Protein AF-A0A949ARJ7-F1 (afdb_monomer_lite)

Structure (mmCIF, N/CA/C/O backbone):
data_AF-A0A949ARJ7-F1
#
_entry.id   AF-A0A949ARJ7-F1
#
loop_
_atom_site.group_PDB
_atom_site.id
_atom_site.type_symbol
_atom_site.label_atom_id
_atom_site.label_alt_id
_atom_site.label_comp_id
_atom_site.label_asym_id
_atom_site.label_entity_id
_atom_site.label_seq_id
_atom_site.pdbx_PDB_ins_code
_atom_site.Cartn_x
_atom_site.Cartn_y
_atom_site.Cartn_z
_atom_site.occupancy
_atom_site.B_iso_or_equiv
_atom_site.auth_seq_id
_atom_site.auth_comp_id
_atom_site.auth_asym_id
_atom_site.auth_atom_id
_atom_site.pdbx_PDB_model_num
ATOM 1 N N . LYS A 1 1 ? -19.964 9.670 12.120 1.00 51.41 1 LYS A N 1
ATOM 2 C CA . LYS A 1 1 ? -20.142 9.290 13.544 1.00 51.41 1 LYS A CA 1
ATOM 3 C C . LYS A 1 1 ? -21.566 8.819 13.857 1.00 51.41 1 LYS A C 1
ATOM 5 O O . LYS A 1 1 ? -21.703 8.075 14.814 1.00 51.41 1 LYS A O 1
ATOM 10 N N . ASP A 1 2 ? -22.565 9.132 13.021 1.00 65.50 2 ASP A N 1
ATOM 11 C CA . ASP A 1 2 ? -23.967 8.715 13.236 1.00 65.50 2 ASP A CA 1
ATOM 12 C C . ASP A 1 2 ? -24.346 7.357 12.618 1.00 65.50 2 ASP A C 1
ATOM 14 O O . ASP A 1 2 ? -25.448 6.856 12.821 1.00 65.50 2 ASP A O 1
ATOM 18 N N . HIS A 1 3 ? -23.405 6.711 11.925 1.00 69.62 3 HIS A N 1
ATOM 19 C CA . HIS A 1 3 ? -23.539 5.340 11.440 1.00 69.62 3 HIS A CA 1
ATOM 20 C C . HIS A 1 3 ? -22.351 4.512 11.939 1.00 69.62 3 HIS A C 1
ATOM 22 O O . HIS A 1 3 ? -21.206 4.968 11.862 1.00 69.62 3 HIS A O 1
ATOM 28 N N . LYS A 1 4 ? -22.625 3.312 12.469 1.00 80.19 4 LYS A N 1
ATOM 29 C CA . LYS A 1 4 ? -21.607 2.310 12.823 1.00 80.19 4 LYS A CA 1
ATOM 30 C C . LYS A 1 4 ? -21.071 1.685 11.533 1.00 80.19 4 LYS A C 1
ATOM 32 O O . LYS A 1 4 ? -21.561 0.648 11.105 1.00 80.19 4 LYS A O 1
ATOM 37 N N . ILE A 1 5 ? -20.149 2.382 10.882 1.00 89.00 5 ILE A N 1
ATOM 38 C CA . ILE A 1 5 ? -19.478 1.924 9.666 1.00 89.00 5 ILE A CA 1
ATOM 39 C C . ILE A 1 5 ? -18.004 1.756 10.005 1.00 89.00 5 ILE A C 1
ATOM 41 O O . ILE A 1 5 ? -17.370 2.712 10.463 1.00 89.00 5 ILE A O 1
ATOM 45 N N . ASP A 1 6 ? -17.475 0.561 9.766 1.00 90.50 6 ASP A N 1
ATOM 46 C CA . ASP A 1 6 ? -16.048 0.300 9.883 1.00 90.50 6 ASP A CA 1
ATOM 47 C C . ASP A 1 6 ? -15.303 0.994 8.742 1.00 90.50 6 ASP A C 1
ATOM 49 O O . ASP A 1 6 ? -15.622 0.833 7.562 1.00 90.50 6 ASP A O 1
ATOM 53 N N . LEU A 1 7 ? -14.314 1.808 9.105 1.00 93.62 7 LEU A N 1
ATOM 54 C CA . LEU A 1 7 ? -13.438 2.487 8.161 1.00 93.62 7 LEU A CA 1
ATOM 55 C C . LEU A 1 7 ? -12.108 1.740 8.100 1.00 93.62 7 LEU A C 1
ATOM 57 O O . LEU A 1 7 ? -11.473 1.520 9.127 1.00 93.62 7 LEU A O 1
ATOM 61 N N . ILE A 1 8 ? -11.670 1.416 6.888 1.00 96.94 8 ILE A N 1
ATOM 62 C CA . ILE A 1 8 ? -10.327 0.917 6.591 1.00 96.94 8 ILE A CA 1
ATOM 63 C C . ILE A 1 8 ? -9.719 1.870 5.568 1.00 96.94 8 ILE A C 1
ATOM 65 O O . ILE A 1 8 ? -10.385 2.256 4.606 1.00 96.94 8 ILE A O 1
ATOM 69 N N . VAL A 1 9 ? -8.463 2.258 5.767 1.00 97.62 9 VAL A N 1
ATOM 70 C CA . VAL A 1 9 ? -7.768 3.187 4.872 1.00 97.62 9 VAL A CA 1
ATOM 71 C C . VAL A 1 9 ? -6.684 2.453 4.099 1.00 97.62 9 VAL A C 1
ATOM 73 O O . VAL A 1 9 ? -5.856 1.756 4.676 1.00 97.62 9 VAL A O 1
ATOM 76 N N . ILE A 1 10 ? -6.659 2.647 2.785 1.00 98.38 10 ILE A N 1
ATOM 77 C CA . ILE A 1 10 ? -5.593 2.161 1.909 1.00 98.38 10 ILE A CA 1
ATOM 78 C C . ILE A 1 10 ? -4.776 3.378 1.505 1.00 98.38 10 ILE A C 1
ATOM 80 O O . ILE A 1 10 ? -5.311 4.307 0.899 1.00 98.38 10 ILE A O 1
ATOM 84 N N . VAL A 1 11 ? -3.493 3.392 1.851 1.00 97.75 11 VAL A N 1
ATOM 85 C CA . VAL A 1 11 ? -2.598 4.496 1.504 1.00 97.75 11 VAL A CA 1
ATOM 86 C C . VAL A 1 11 ? -1.642 4.011 0.426 1.00 97.75 11 VAL A C 1
ATOM 88 O O . VAL A 1 11 ? -0.850 3.093 0.644 1.00 97.75 11 VAL A O 1
ATOM 91 N 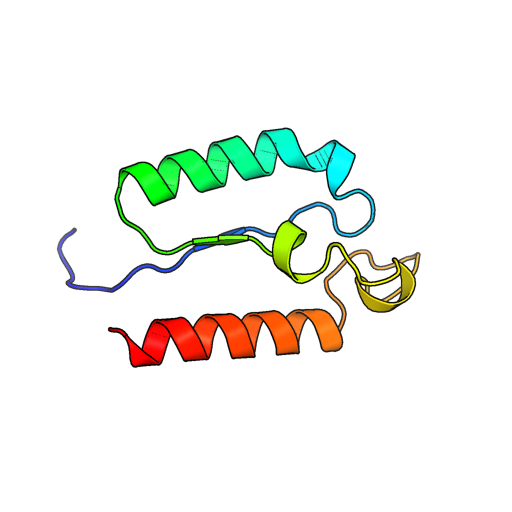N . VAL A 1 12 ? -1.746 4.619 -0.755 1.00 97.88 12 VAL A N 1
ATOM 92 C CA . VAL A 1 12 ? -0.948 4.259 -1.929 1.00 97.88 12 VAL A CA 1
ATOM 93 C C . VAL A 1 12 ? 0.164 5.300 -2.113 1.00 97.88 12 VAL A C 1
ATOM 95 O O . VAL A 1 12 ? -0.158 6.474 -2.306 1.00 97.88 12 VAL A O 1
ATOM 98 N N . PRO A 1 13 ? 1.455 4.918 -2.035 1.00 97.50 13 PRO A N 1
ATOM 99 C CA . PRO A 1 13 ? 2.565 5.813 -2.356 1.00 97.50 13 PRO A CA 1
ATOM 100 C C . PRO A 1 13 ? 2.640 6.093 -3.853 1.00 97.50 13 PRO A C 1
ATOM 102 O O . PRO A 1 13 ? 1.944 5.483 -4.667 1.00 97.50 13 PRO A O 1
ATOM 105 N N . PHE A 1 14 ? 3.588 6.940 -4.238 1.00 97.00 14 PHE A N 1
ATOM 106 C CA . PHE A 1 14 ? 4.071 6.927 -5.610 1.00 97.00 14 PHE A CA 1
ATOM 107 C C . PHE A 1 14 ? 4.779 5.593 -5.863 1.00 97.00 14 PHE A C 1
ATOM 109 O O . PHE A 1 14 ? 5.860 5.330 -5.348 1.00 97.00 14 PHE A O 1
ATOM 116 N N . LEU A 1 15 ? 4.151 4.707 -6.636 1.00 97.12 15 LEU A N 1
ATOM 117 C CA . LEU A 1 15 ? 4.659 3.349 -6.871 1.00 97.12 15 LEU A CA 1
ATOM 118 C C . LEU A 1 15 ? 5.948 3.326 -7.708 1.00 97.12 15 LEU A C 1
ATOM 120 O O . LEU A 1 15 ? 6.706 2.352 -7.654 1.00 97.12 15 LEU A O 1
ATOM 124 N N . ASN A 1 16 ? 6.203 4.408 -8.446 1.00 95.75 16 ASN A N 1
ATOM 125 C CA . ASN A 1 16 ? 7.455 4.675 -9.144 1.00 95.75 16 ASN A CA 1
ATOM 126 C C . ASN A 1 16 ? 8.553 5.273 -8.249 1.00 95.75 16 ASN A C 1
ATOM 128 O O . ASN A 1 16 ? 9.718 5.180 -8.621 1.00 95.75 16 ASN A O 1
ATOM 132 N N . ASP A 1 17 ? 8.205 5.821 -7.081 1.00 95.88 17 ASP A N 1
ATOM 133 C CA . ASP A 1 17 ? 9.147 6.381 -6.107 1.00 95.88 17 ASP A CA 1
ATOM 134 C C . ASP A 1 17 ? 8.605 6.267 -4.666 1.00 95.88 17 ASP A C 1
ATOM 136 O O .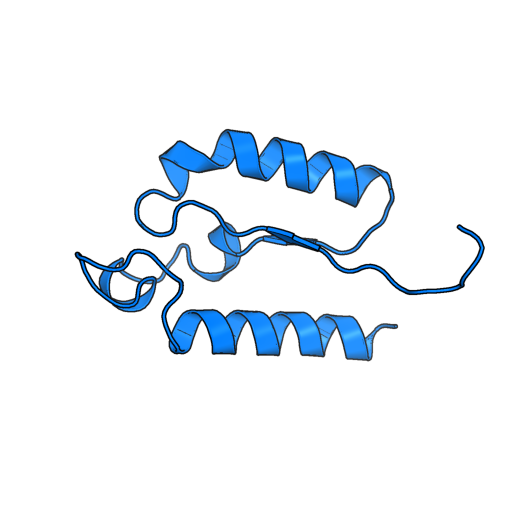 ASP A 1 17 ? 8.087 7.216 -4.060 1.00 95.88 17 ASP A O 1
ATOM 140 N N . ILE A 1 18 ? 8.687 5.049 -4.121 1.00 96.56 18 ILE A N 1
ATOM 141 C CA . ILE A 1 18 ? 8.174 4.739 -2.779 1.00 96.56 18 ILE A CA 1
ATOM 142 C C . ILE A 1 18 ? 8.937 5.544 -1.723 1.00 96.56 18 ILE A C 1
ATOM 144 O O . ILE A 1 18 ? 8.317 6.155 -0.856 1.00 96.56 18 ILE A O 1
ATOM 148 N N . GLU A 1 19 ? 10.267 5.602 -1.824 1.00 96.25 19 GLU A N 1
ATOM 149 C CA . GLU A 1 19 ? 11.106 6.321 -0.861 1.00 96.25 19 GLU A CA 1
ATOM 150 C C . GLU A 1 19 ? 10.851 7.830 -0.904 1.00 96.25 19 GLU A C 1
ATOM 152 O O . GLU A 1 19 ? 10.664 8.451 0.145 1.00 96.25 19 GLU A O 1
ATOM 157 N N . GLY A 1 20 ? 10.747 8.422 -2.099 1.00 97.06 20 GLY A N 1
ATOM 158 C CA . GLY A 1 20 ? 10.464 9.850 -2.249 1.00 97.06 20 GLY A CA 1
ATOM 159 C C . GLY A 1 20 ? 9.093 10.262 -1.710 1.00 97.06 20 GLY A C 1
ATOM 160 O O . GLY A 1 20 ? 8.925 11.385 -1.229 1.00 97.06 20 GLY A O 1
ATOM 161 N N . SER A 1 21 ? 8.116 9.349 -1.709 1.00 96.69 21 SER A N 1
ATOM 162 C CA . SER A 1 21 ? 6.784 9.597 -1.141 1.00 96.69 21 SER A CA 1
ATOM 163 C C . SER A 1 21 ? 6.621 9.147 0.320 1.00 96.69 21 SER A C 1
ATOM 165 O O . SER A 1 21 ? 5.652 9.550 0.971 1.00 96.69 21 SER A O 1
ATOM 167 N N . LYS A 1 22 ? 7.584 8.406 0.889 1.00 96.81 22 LYS A N 1
ATOM 168 C CA . LYS A 1 22 ? 7.485 7.753 2.208 1.00 96.81 22 LYS A CA 1
ATOM 169 C C . LYS A 1 22 ? 7.074 8.694 3.340 1.00 96.81 22 LYS A C 1
ATOM 171 O O . LYS A 1 22 ? 6.188 8.366 4.124 1.00 96.81 22 LYS A O 1
ATOM 176 N N . LYS A 1 23 ? 7.667 9.890 3.414 1.00 97.62 23 LYS A N 1
ATOM 177 C CA . LYS A 1 23 ? 7.366 10.866 4.479 1.00 97.62 23 LYS A CA 1
ATOM 178 C C . LYS A 1 23 ? 5.885 11.256 4.506 1.00 97.62 23 LYS A C 1
ATOM 180 O O . LYS A 1 23 ? 5.312 11.419 5.579 1.00 97.62 23 LYS A O 1
ATOM 185 N N . TYR A 1 24 ? 5.267 11.417 3.338 1.00 96.62 24 TYR A N 1
ATOM 186 C CA . TYR A 1 24 ? 3.854 11.781 3.239 1.00 96.62 24 TYR A CA 1
ATOM 187 C C . TYR A 1 24 ? 2.956 10.612 3.650 1.00 96.62 24 TYR A C 1
ATOM 189 O O . TYR A 1 24 ? 1.984 10.808 4.380 1.00 96.62 24 TYR A O 1
ATOM 197 N N . ILE A 1 25 ? 3.331 9.394 3.252 1.00 97.56 25 ILE A N 1
ATOM 198 C CA . ILE A 1 25 ? 2.641 8.160 3.640 1.00 97.56 25 ILE A CA 1
ATOM 199 C C . ILE A 1 25 ? 2.694 7.957 5.148 1.00 97.56 25 ILE A C 1
ATOM 201 O O . ILE A 1 25 ? 1.659 7.700 5.756 1.00 97.56 25 ILE A O 1
ATOM 205 N N . ASP A 1 26 ? 3.856 8.155 5.770 1.00 97.38 26 ASP A N 1
ATOM 206 C CA . ASP A 1 26 ? 4.011 8.020 7.217 1.00 97.38 26 ASP A CA 1
ATOM 207 C C . ASP A 1 26 ? 3.126 9.015 7.986 1.00 97.38 26 ASP A C 1
ATOM 209 O O . ASP A 1 26 ? 2.535 8.632 8.995 1.00 97.38 26 ASP A O 1
ATOM 213 N N . ILE A 1 27 ? 2.964 10.257 7.507 1.00 98.00 27 ILE A N 1
ATOM 214 C CA . ILE A 1 27 ? 2.061 11.248 8.125 1.00 98.00 27 ILE A CA 1
ATOM 215 C C . ILE A 1 27 ? 0.604 10.768 8.067 1.00 98.00 27 ILE A C 1
ATOM 217 O O . ILE A 1 27 ? -0.085 10.760 9.090 1.00 98.00 27 ILE A O 1
ATOM 221 N N . VAL A 1 28 ? 0.138 10.338 6.890 1.00 97.31 28 VAL A N 1
ATOM 222 C CA . VAL A 1 28 ? -1.241 9.857 6.693 1.00 97.31 28 VAL A CA 1
ATOM 223 C C . VAL A 1 28 ? -1.494 8.590 7.513 1.00 97.31 28 VAL A C 1
ATOM 225 O O . VAL A 1 28 ? -2.489 8.505 8.235 1.00 97.31 28 VAL A O 1
ATOM 228 N N . LYS A 1 29 ? -0.567 7.628 7.464 1.00 97.38 29 LYS A N 1
ATOM 229 C CA . LYS A 1 29 ? -0.626 6.384 8.235 1.00 97.38 29 LYS A CA 1
ATOM 230 C C . LYS A 1 29 ? -0.694 6.666 9.734 1.00 97.38 29 LYS A C 1
ATOM 232 O O . LYS A 1 29 ? -1.582 6.144 10.405 1.00 97.38 29 LYS A O 1
ATOM 237 N N . SER A 1 30 ? 0.184 7.533 10.241 1.00 97.50 30 SER A N 1
ATOM 238 C CA . SER A 1 30 ? 0.233 7.885 11.666 1.00 97.50 30 SER A CA 1
ATOM 239 C C . SER A 1 30 ? -1.072 8.523 12.141 1.00 97.50 30 SER A C 1
ATOM 241 O O . SER A 1 30 ? -1.550 8.203 13.228 1.00 97.50 30 SER A O 1
ATOM 243 N N . TYR A 1 31 ? -1.684 9.383 11.319 1.00 98.06 31 TYR A N 1
ATOM 244 C CA . TYR A 1 31 ? -2.964 10.011 11.644 1.00 98.06 31 TYR A CA 1
ATOM 245 C C . TYR A 1 31 ? -4.075 8.973 11.849 1.00 98.06 31 TYR A C 1
ATOM 247 O O . TYR A 1 31 ? -4.742 8.981 12.881 1.00 98.06 31 TYR A O 1
ATOM 255 N N . PHE A 1 32 ? -4.267 8.047 10.907 1.00 97.69 32 PHE A N 1
ATOM 256 C CA . PHE A 1 32 ? -5.335 7.047 11.018 1.00 97.69 32 PHE A CA 1
ATOM 257 C C . PHE A 1 32 ? -5.051 5.998 12.101 1.00 97.69 32 PHE A C 1
ATOM 259 O O . PHE A 1 32 ? -5.957 5.632 12.854 1.00 97.69 32 PHE A O 1
ATOM 266 N N . GLN A 1 33 ? -3.790 5.590 12.262 1.00 95.81 33 GLN A N 1
ATOM 267 C CA . GLN A 1 33 ? -3.380 4.686 13.338 1.00 95.81 33 GLN A CA 1
ATOM 268 C C . GLN A 1 33 ? -3.611 5.288 14.731 1.00 95.81 33 GLN A C 1
ATOM 270 O O . GLN A 1 33 ? -4.044 4.568 15.630 1.00 95.81 33 GLN A O 1
ATOM 275 N N . PHE A 1 34 ? -3.407 6.599 14.914 1.00 97.31 34 PHE A N 1
ATOM 276 C CA . PHE A 1 34 ? -3.731 7.293 16.168 1.00 97.31 34 PHE A CA 1
ATOM 277 C C . PHE A 1 34 ? -5.211 7.128 16.555 1.00 97.31 34 PHE A C 1
ATOM 279 O O . PHE A 1 34 ? -5.531 6.912 17.724 1.00 97.31 34 PHE A O 1
ATOM 286 N N . TYR A 1 35 ? -6.115 7.140 15.572 1.00 95.94 35 TYR A N 1
ATOM 287 C CA . TYR A 1 35 ? -7.547 6.894 15.772 1.00 95.94 35 TYR A CA 1
ATOM 288 C C . TYR A 1 35 ? -7.934 5.409 15.778 1.00 95.94 35 TYR A C 1
ATOM 290 O O . TYR A 1 35 ? -9.124 5.097 15.786 1.00 95.94 35 TYR A O 1
ATOM 298 N N . LYS A 1 36 ? -6.955 4.494 15.803 1.00 94.75 36 LYS A N 1
ATOM 299 C CA . LYS A 1 36 ? -7.154 3.035 15.757 1.00 94.75 36 LYS A CA 1
ATOM 300 C C . LYS A 1 36 ? -7.910 2.561 14.509 1.00 94.75 36 LYS A C 1
ATOM 302 O O . LYS A 1 36 ? -8.564 1.524 14.540 1.00 94.75 36 LYS A O 1
ATOM 307 N N . ILE A 1 37 ? -7.814 3.315 13.417 1.00 95.38 37 ILE A N 1
ATOM 308 C CA . ILE A 1 37 ? -8.357 2.928 12.116 1.00 95.38 37 ILE A CA 1
ATOM 309 C C . ILE A 1 37 ? -7.326 2.019 11.429 1.00 95.38 37 ILE A C 1
ATOM 311 O O . ILE A 1 37 ? -6.160 2.415 11.334 1.00 95.38 37 ILE A O 1
ATOM 315 N N . PRO A 1 38 ? -7.704 0.813 10.960 1.00 96.19 38 PRO A N 1
ATOM 316 C CA . PRO A 1 38 ? -6.809 -0.050 10.197 1.00 96.19 38 PRO A CA 1
ATOM 317 C C . PRO A 1 38 ? -6.297 0.642 8.929 1.00 96.19 38 PRO A C 1
ATOM 319 O O . PRO A 1 38 ? -7.068 1.253 8.185 1.00 96.19 38 PRO A O 1
ATOM 322 N N . VAL A 1 39 ? -4.991 0.520 8.676 1.00 97.56 39 VAL A N 1
ATOM 323 C CA . VAL A 1 39 ? -4.329 1.103 7.503 1.00 97.56 39 VAL A CA 1
ATOM 324 C C . VAL A 1 39 ? -3.566 0.026 6.741 1.00 97.56 39 VAL A C 1
ATOM 326 O O . VAL A 1 39 ? -2.713 -0.647 7.317 1.00 97.56 39 VAL A O 1
ATOM 329 N N . VAL A 1 40 ? -3.830 -0.087 5.439 1.00 98.12 40 VAL A N 1
ATOM 330 C CA . VAL A 1 40 ? -3.003 -0.843 4.491 1.00 98.12 40 VAL A CA 1
ATOM 331 C C . VAL A 1 40 ? -1.991 0.118 3.870 1.00 98.12 40 VAL A C 1
ATOM 333 O O . VAL A 1 40 ? -2.356 0.994 3.085 1.00 98.12 40 VAL A O 1
ATOM 336 N N . ASP A 1 41 ? -0.721 -0.039 4.238 1.00 97.88 41 ASP A N 1
ATOM 3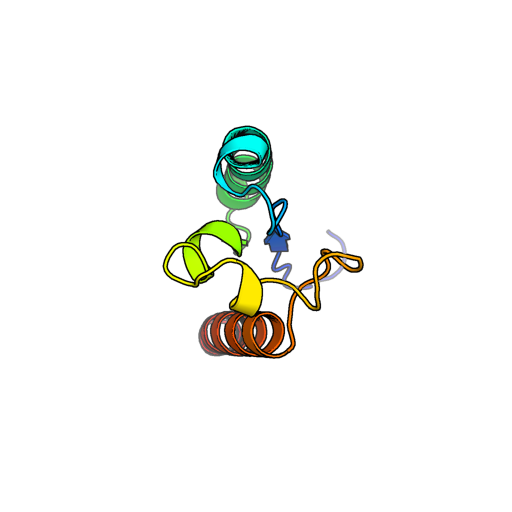37 C CA . ASP A 1 41 ? 0.405 0.682 3.638 1.00 97.88 41 ASP A CA 1
ATOM 338 C C . ASP A 1 41 ? 0.879 -0.078 2.393 1.00 97.88 41 ASP A C 1
ATOM 340 O O . ASP A 1 41 ? 1.565 -1.100 2.486 1.00 97.88 41 ASP A O 1
ATOM 344 N N . VAL A 1 42 ? 0.475 0.393 1.210 1.00 98.38 42 VAL A N 1
ATOM 345 C CA . VAL A 1 42 ? 0.794 -0.298 -0.048 1.00 98.38 42 VAL A CA 1
ATOM 346 C C . VAL A 1 42 ? 2.289 -0.225 -0.360 1.00 98.38 42 VAL A C 1
ATOM 348 O O . VAL A 1 42 ? 2.804 -1.117 -1.027 1.00 98.38 42 VAL A O 1
ATOM 351 N N . GLY A 1 43 ? 3.010 0.782 0.146 1.00 97.56 43 GLY A N 1
ATOM 352 C CA . GLY A 1 43 ? 4.457 0.888 -0.043 1.00 97.56 43 GLY A CA 1
ATOM 353 C C . GLY A 1 43 ? 5.205 -0.268 0.601 1.00 97.56 43 GLY A C 1
ATOM 354 O O . GLY A 1 43 ? 6.007 -0.923 -0.061 1.00 97.56 43 GLY A O 1
ATOM 355 N N . GLU A 1 44 ? 4.868 -0.580 1.852 1.00 97.38 44 GLU A N 1
ATOM 356 C CA . GLU A 1 44 ? 5.429 -1.735 2.561 1.00 97.38 44 GLU A CA 1
ATOM 357 C C . GLU A 1 44 ? 5.054 -3.065 1.900 1.00 97.38 44 GLU A C 1
ATOM 359 O O . GLU A 1 44 ? 5.883 -3.970 1.828 1.00 97.38 44 GLU A O 1
ATOM 364 N N . LEU A 1 45 ? 3.830 -3.171 1.374 1.00 97.50 45 LEU A N 1
ATOM 365 C CA . LEU A 1 45 ? 3.325 -4.370 0.702 1.00 97.50 45 LEU A CA 1
ATOM 366 C C . LEU A 1 45 ? 4.121 -4.714 -0.568 1.00 97.50 45 LEU A C 1
ATOM 368 O O . LEU A 1 45 ? 4.290 -5.888 -0.889 1.00 97.50 45 LEU A O 1
ATOM 372 N N . VAL A 1 46 ? 4.601 -3.702 -1.300 1.00 97.75 46 VAL A N 1
ATOM 373 C CA . VAL A 1 46 ? 5.232 -3.880 -2.620 1.00 97.75 46 VAL A CA 1
ATOM 374 C C . VAL A 1 46 ? 6.722 -3.535 -2.658 1.00 97.75 46 VAL A C 1
ATOM 376 O O . VAL A 1 46 ? 7.314 -3.554 -3.743 1.00 97.75 46 VAL A O 1
ATOM 379 N N . LYS A 1 47 ? 7.348 -3.215 -1.518 1.00 95.06 47 LYS A N 1
ATOM 380 C CA . LYS A 1 47 ? 8.746 -2.744 -1.456 1.00 95.06 47 LYS A CA 1
ATOM 381 C C . LYS A 1 47 ? 9.742 -3.690 -2.131 1.00 95.06 47 LYS A C 1
ATOM 383 O O . LYS A 1 47 ? 10.644 -3.229 -2.828 1.00 95.06 47 LYS A O 1
ATOM 388 N N . ASP A 1 48 ? 9.502 -4.995 -2.034 1.00 96.00 48 ASP A N 1
ATOM 389 C CA . ASP A 1 48 ? 10.366 -6.031 -2.609 1.00 96.00 48 ASP A CA 1
ATOM 390 C C . ASP A 1 48 ? 10.039 -6.350 -4.082 1.00 96.00 48 ASP A C 1
ATOM 392 O O . ASP A 1 48 ? 10.760 -7.098 -4.745 1.00 96.00 48 ASP A O 1
ATOM 396 N N . LEU A 1 49 ? 8.963 -5.781 -4.642 1.00 97.56 49 LEU A N 1
ATOM 397 C CA . LEU A 1 49 ? 8.650 -5.939 -6.061 1.00 97.56 49 LEU A CA 1
ATOM 398 C C . LEU A 1 49 ? 9.544 -5.034 -6.915 1.00 97.56 49 LEU A C 1
ATOM 400 O O . LEU A 1 49 ? 9.742 -3.876 -6.563 1.00 97.56 49 LEU A O 1
ATOM 404 N N . PRO A 1 50 ? 10.012 -5.478 -8.093 1.00 97.19 50 PRO A N 1
ATOM 405 C CA . PRO A 1 50 ? 10.613 -4.572 -9.066 1.00 97.19 50 PRO A CA 1
ATOM 406 C C . PRO A 1 50 ? 9.563 -3.598 -9.623 1.00 97.19 50 PRO A C 1
ATOM 408 O O . PRO A 1 50 ? 8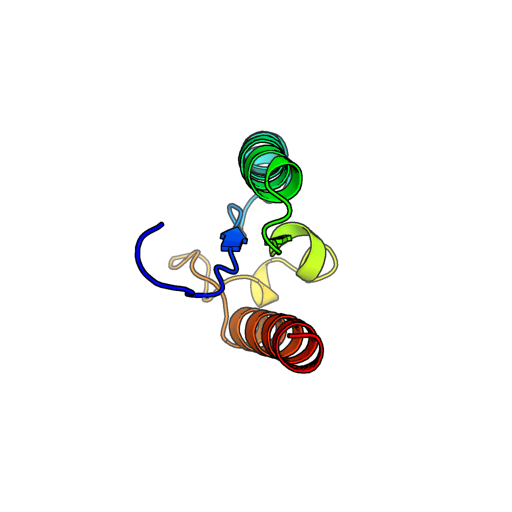.397 -3.968 -9.772 1.00 97.19 50 PRO A O 1
ATOM 411 N N . LEU A 1 51 ? 9.981 -2.391 -10.024 1.00 96.56 51 LEU A N 1
ATOM 412 C CA . LEU A 1 51 ? 9.096 -1.334 -10.546 1.00 96.56 51 LEU A CA 1
ATOM 413 C C . LEU A 1 51 ? 8.109 -1.834 -11.616 1.00 96.56 51 LEU A C 1
ATOM 415 O O . LEU A 1 51 ? 6.912 -1.583 -11.515 1.00 96.56 51 LEU A O 1
ATOM 419 N N . LYS A 1 52 ? 8.588 -2.630 -12.581 1.00 96.94 52 LYS A N 1
ATOM 420 C CA . LYS A 1 52 ? 7.769 -3.205 -13.668 1.00 96.94 52 LYS A CA 1
ATOM 421 C C . LYS A 1 52 ? 6.602 -4.082 -13.194 1.00 96.94 52 LYS A C 1
ATOM 423 O O . LYS A 1 52 ? 5.705 -4.363 -13.974 1.00 96.94 52 LYS A O 1
ATOM 428 N N . LYS A 1 53 ? 6.631 -4.563 -11.947 1.00 98.19 53 LYS A N 1
ATOM 429 C CA . LYS A 1 53 ? 5.536 -5.323 -11.327 1.00 98.19 53 LYS A CA 1
ATOM 430 C C . LYS A 1 53 ? 4.631 -4.457 -10.449 1.00 98.19 53 LYS A C 1
ATOM 432 O O . LYS A 1 53 ? 3.546 -4.912 -10.097 1.00 98.19 53 LYS A O 1
ATOM 437 N N . ARG A 1 54 ? 5.053 -3.242 -10.084 1.00 98.19 54 ARG A N 1
ATOM 438 C CA . ARG A 1 54 ? 4.289 -2.325 -9.224 1.00 98.19 54 ARG A CA 1
ATOM 439 C C . ARG A 1 54 ? 3.259 -1.521 -10.010 1.00 98.19 54 ARG A C 1
ATOM 441 O O . ARG A 1 54 ? 2.142 -1.356 -9.534 1.00 98.19 54 ARG A O 1
ATOM 448 N N . ILE A 1 55 ? 3.630 -1.055 -11.201 1.00 98.25 55 ILE A N 1
ATOM 449 C CA . ILE A 1 55 ? 2.799 -0.173 -12.032 1.00 98.25 55 ILE A CA 1
ATOM 450 C C . ILE A 1 55 ? 2.311 -0.858 -13.309 1.00 98.25 55 ILE A C 1
ATOM 452 O O . ILE A 1 55 ? 2.850 -1.898 -13.691 1.00 98.25 55 ILE A O 1
ATOM 456 N N . VAL A 1 56 ? 1.297 -0.289 -13.963 1.00 97.62 56 VAL A N 1
ATOM 457 C CA . VAL A 1 56 ? 0.779 -0.793 -15.245 1.00 97.62 56 VAL A CA 1
ATOM 458 C C . VAL A 1 56 ? 1.863 -0.725 -16.325 1.00 97.62 56 VAL A C 1
ATOM 460 O O . VAL A 1 56 ? 2.133 -1.735 -16.975 1.00 97.62 56 VAL A O 1
ATOM 463 N N . ASN A 1 57 ? 2.489 0.443 -16.515 1.00 95.44 57 ASN A N 1
ATOM 464 C CA . ASN A 1 57 ? 3.635 0.651 -17.410 1.00 95.44 57 ASN A CA 1
ATOM 465 C C . ASN A 1 57 ? 4.287 2.035 -17.173 1.00 95.44 57 ASN A C 1
ATOM 467 O O . ASN A 1 57 ? 3.879 2.778 -16.292 1.00 95.44 57 ASN A O 1
ATOM 471 N N . GLU A 1 58 ? 5.305 2.401 -17.958 1.00 93.88 58 GLU A N 1
ATOM 472 C CA . GLU A 1 58 ? 6.036 3.678 -17.816 1.00 93.88 58 GLU A CA 1
ATOM 473 C C . GLU A 1 58 ? 5.200 4.932 -18.147 1.00 93.88 58 GLU A C 1
ATOM 475 O O . GLU A 1 58 ? 5.548 6.029 -17.717 1.00 93.88 58 GLU A O 1
ATOM 480 N N . HIS A 1 59 ? 4.092 4.784 -18.879 1.00 95.75 59 HIS A N 1
ATOM 481 C CA . HIS A 1 59 ? 3.150 5.861 -19.206 1.00 95.75 59 HIS A CA 1
ATOM 482 C C . HIS A 1 59 ? 1.931 5.895 -18.275 1.00 95.75 59 HIS A C 1
ATOM 484 O O . HIS A 1 59 ? 1.152 6.845 -18.319 1.00 95.75 59 HIS A O 1
ATOM 490 N N . ASP A 1 60 ? 1.770 4.869 -17.440 1.00 95.75 60 ASP A N 1
ATOM 491 C CA . ASP A 1 60 ? 0.660 4.708 -16.515 1.00 95.75 60 ASP A CA 1
ATOM 492 C C . ASP A 1 60 ? 1.185 4.235 -15.142 1.00 95.75 60 ASP A C 1
ATOM 494 O O . ASP A 1 60 ? 1.354 3.029 -14.910 1.00 95.75 60 ASP A O 1
ATOM 498 N N . PRO A 1 61 ? 1.453 5.178 -14.215 1.00 94.94 61 PRO A N 1
ATOM 499 C CA . PRO A 1 61 ? 2.004 4.870 -12.901 1.00 94.94 61 PRO A CA 1
ATOM 500 C C . PRO A 1 61 ? 0.962 4.315 -11.914 1.00 94.94 61 PRO A C 1
ATOM 502 O O . PRO A 1 61 ? 1.278 4.173 -10.730 1.00 94.94 61 PRO A O 1
ATOM 505 N N . HIS A 1 62 ? -0.267 4.006 -12.350 1.00 97.94 62 HIS A N 1
ATOM 506 C CA . HIS A 1 62 ? -1.249 3.350 -11.489 1.00 97.94 62 HIS A CA 1
ATOM 507 C C . HIS A 1 62 ? -0.805 1.937 -11.101 1.00 97.94 62 HIS A C 1
ATOM 509 O O . HIS A 1 62 ? 0.026 1.309 -11.760 1.00 97.94 62 HIS A O 1
ATOM 515 N N . ALA A 1 63 ? -1.388 1.432 -10.013 1.00 98.12 63 ALA A N 1
ATOM 516 C CA . ALA A 1 63 ? -1.137 0.095 -9.500 1.00 98.12 63 ALA A CA 1
ATOM 517 C C . ALA A 1 63 ? -1.388 -0.983 -10.563 1.00 98.12 63 ALA A C 1
ATOM 519 O O . ALA A 1 63 ? -2.410 -0.996 -11.248 1.00 98.12 63 ALA A O 1
ATOM 520 N N . SER A 1 64 ? -0.454 -1.924 -10.676 1.00 98.50 64 SER A N 1
ATOM 521 C CA . SER A 1 64 ? -0.626 -3.082 -11.546 1.00 98.50 64 SER A CA 1
ATOM 522 C C . SER A 1 64 ? -1.734 -4.007 -11.026 1.00 98.50 64 SER A C 1
ATOM 524 O O . SER A 1 64 ? -2.117 -3.979 -9.852 1.00 98.50 64 SER A O 1
ATOM 526 N N . VAL A 1 65 ? -2.192 -4.923 -11.883 1.00 98.31 65 VAL A N 1
ATOM 527 C CA . VAL A 1 65 ? -3.128 -5.994 -11.491 1.00 98.31 65 VAL A CA 1
ATOM 528 C C . VAL A 1 65 ? -2.586 -6.818 -10.315 1.00 98.31 65 VAL A C 1
ATOM 530 O O . VAL A 1 65 ? -3.351 -7.227 -9.442 1.00 98.31 65 VAL A O 1
ATOM 533 N N . LEU A 1 66 ? -1.267 -7.040 -10.261 1.00 98.44 66 LEU A N 1
ATOM 534 C CA . LEU A 1 66 ? -0.631 -7.743 -9.147 1.00 98.44 66 LEU A CA 1
ATOM 535 C C . LEU A 1 66 ? -0.771 -6.952 -7.842 1.00 98.44 66 LEU A C 1
ATOM 537 O O . LEU A 1 66 ? -1.149 -7.531 -6.829 1.00 98.44 66 LEU A O 1
ATOM 541 N N . VAL A 1 67 ? -0.518 -5.642 -7.869 1.00 98.50 67 VAL A N 1
ATOM 542 C CA . VAL A 1 67 ? -0.645 -4.791 -6.678 1.00 98.50 67 VAL A CA 1
ATOM 543 C C . VAL A 1 67 ? -2.090 -4.746 -6.188 1.00 98.50 67 VAL A C 1
ATOM 545 O O . VAL A 1 67 ? -2.327 -4.898 -4.993 1.00 98.50 67 VAL A O 1
ATOM 548 N N . HIS A 1 68 ? -3.070 -4.640 -7.089 1.00 98.56 68 HIS A N 1
ATOM 549 C CA . HIS A 1 68 ? -4.483 -4.728 -6.709 1.00 98.56 68 HIS A CA 1
ATOM 550 C C . HIS A 1 68 ? -4.843 -6.062 -6.046 1.00 98.56 68 HIS A C 1
ATOM 552 O O . HIS A 1 68 ? -5.600 -6.063 -5.077 1.00 98.56 68 HIS A O 1
ATOM 558 N N . ARG A 1 69 ? -4.278 -7.185 -6.511 1.00 98.62 69 ARG A N 1
ATOM 559 C CA . ARG A 1 69 ? -4.468 -8.490 -5.860 1.00 98.62 69 ARG A CA 1
ATOM 560 C C . ARG A 1 69 ? -3.887 -8.505 -4.447 1.00 98.62 69 ARG A C 1
ATOM 562 O O . ARG A 1 69 ? -4.591 -8.885 -3.525 1.00 98.62 69 ARG A O 1
ATOM 569 N N . MET A 1 70 ? -2.661 -8.016 -4.266 1.00 98.56 70 MET A N 1
ATOM 570 C CA . MET A 1 70 ? -2.038 -7.952 -2.939 1.00 98.56 70 MET A CA 1
ATOM 571 C C . MET A 1 70 ? -2.827 -7.054 -1.975 1.00 98.56 70 MET A C 1
ATOM 573 O O . MET A 1 70 ? -2.948 -7.374 -0.796 1.00 98.56 70 MET A O 1
ATOM 577 N N . ILE A 1 71 ? -3.387 -5.938 -2.463 1.00 98.56 71 ILE A N 1
ATOM 578 C CA . ILE A 1 71 ? -4.275 -5.077 -1.666 1.00 98.56 71 ILE A CA 1
ATOM 579 C C . ILE A 1 71 ? -5.543 -5.840 -1.269 1.00 98.56 71 ILE A C 1
ATOM 581 O O . ILE A 1 71 ? -5.955 -5.761 -0.117 1.00 98.56 71 ILE A O 1
ATOM 585 N N . ALA A 1 72 ? -6.158 -6.576 -2.199 1.00 98.44 72 ALA A N 1
ATOM 586 C CA . ALA A 1 72 ? -7.351 -7.369 -1.914 1.00 98.44 72 ALA A CA 1
ATOM 587 C C . ALA A 1 72 ? -7.081 -8.454 -0.859 1.00 98.44 72 ALA A C 1
ATOM 589 O O . ALA A 1 72 ? -7.875 -8.589 0.070 1.00 98.44 72 ALA A O 1
ATOM 590 N N . ASP A 1 73 ? -5.947 -9.152 -0.954 1.00 98.38 73 ASP A N 1
ATOM 591 C CA . ASP A 1 73 ? -5.525 -10.153 0.032 1.00 98.38 73 ASP A CA 1
ATOM 592 C C . ASP A 1 73 ? -5.329 -9.506 1.419 1.00 98.38 73 ASP A C 1
ATOM 594 O O . ASP A 1 73 ? -5.863 -9.989 2.418 1.00 98.38 73 ASP A O 1
ATOM 598 N N . ALA A 1 74 ? -4.665 -8.344 1.483 1.00 98.06 74 ALA A N 1
ATOM 599 C CA . ALA A 1 74 ? -4.477 -7.602 2.732 1.00 98.06 74 ALA A CA 1
ATOM 600 C C . ALA A 1 74 ? -5.800 -7.103 3.344 1.00 98.06 74 ALA A C 1
ATOM 602 O O . ALA A 1 74 ? -5.966 -7.114 4.564 1.00 98.06 74 ALA A O 1
ATOM 603 N N . LEU A 1 75 ? -6.753 -6.663 2.517 1.00 97.69 75 LEU A N 1
ATOM 604 C CA . LEU A 1 75 ? -8.086 -6.263 2.976 1.00 97.69 75 LEU A CA 1
ATOM 605 C C . LEU A 1 75 ? -8.886 -7.459 3.493 1.00 97.69 75 LEU A C 1
ATOM 607 O O . LEU A 1 75 ? -9.549 -7.341 4.521 1.00 97.69 75 LEU A O 1
ATOM 611 N N . PHE A 1 76 ? -8.810 -8.604 2.814 1.00 97.62 76 PHE A N 1
ATOM 612 C CA . PHE A 1 76 ? -9.487 -9.828 3.232 1.00 97.62 76 PHE A CA 1
ATOM 613 C C . PHE A 1 76 ? -9.038 -10.267 4.634 1.00 97.62 76 PHE A C 1
ATOM 615 O O . PHE A 1 76 ? -9.880 -10.527 5.493 1.00 97.62 76 PHE A O 1
ATOM 622 N N . ASP A 1 77 ? -7.734 -10.220 4.913 1.00 96.69 77 ASP A N 1
ATOM 623 C CA . ASP A 1 77 ? -7.180 -10.512 6.242 1.00 96.69 77 ASP A CA 1
ATOM 624 C C . ASP A 1 77 ? -7.657 -9.549 7.341 1.00 96.69 77 ASP A C 1
ATOM 626 O O . ASP A 1 77 ? -7.688 -9.919 8.520 1.00 96.69 77 ASP A O 1
ATOM 630 N N . ILE A 1 78 ? -7.991 -8.302 6.988 1.00 95.56 78 ILE A N 1
ATOM 631 C CA . ILE A 1 78 ? -8.588 -7.336 7.920 1.00 95.56 78 ILE A CA 1
ATOM 632 C C . ILE A 1 78 ? -10.063 -7.672 8.134 1.00 95.56 78 ILE A C 1
ATOM 634 O O . ILE A 1 78 ? -10.503 -7.717 9.279 1.00 95.56 78 ILE A O 1
ATOM 638 N N . PHE A 1 79 ? -10.810 -7.959 7.065 1.00 94.38 79 PHE A N 1
ATOM 639 C CA . PHE A 1 79 ? -12.230 -8.302 7.152 1.00 94.38 79 PHE A CA 1
ATOM 640 C C . PHE A 1 79 ? -12.497 -9.542 8.006 1.00 94.38 79 PHE A C 1
ATOM 642 O O . PHE A 1 79 ? -13.498 -9.572 8.709 1.00 94.38 79 PHE A O 1
ATOM 649 N N . LEU A 1 80 ? -11.598 -10.531 8.013 1.00 94.25 80 LEU A N 1
ATOM 650 C CA . LEU A 1 80 ? -11.719 -11.713 8.879 1.00 94.25 80 LEU A CA 1
ATOM 651 C C . LEU A 1 80 ? -11.570 -11.417 10.384 1.00 94.25 80 LEU A C 1
ATOM 653 O O . LEU A 1 80 ? -11.817 -12.303 11.201 1.00 94.25 80 LEU A O 1
ATOM 657 N N . LYS A 1 81 ? -11.114 -10.216 10.756 1.00 89.00 81 LYS A N 1
ATOM 658 C CA . LYS A 1 81 ? -10.852 -9.803 12.147 1.00 89.00 81 LYS A CA 1
ATOM 659 C C . LYS A 1 81 ? -11.851 -8.766 12.668 1.00 89.00 81 LYS A C 1
ATOM 661 O O . LYS A 1 81 ? -11.734 -8.384 13.833 1.00 89.00 81 LYS A O 1
ATOM 666 N N . LEU A 1 82 ? -12.753 -8.284 11.811 1.00 81.31 82 LEU A N 1
ATOM 667 C CA . LEU A 1 82 ? -13.882 -7.429 12.190 1.00 81.31 82 LEU A CA 1
ATOM 668 C C . LEU A 1 82 ? -15.030 -8.294 12.721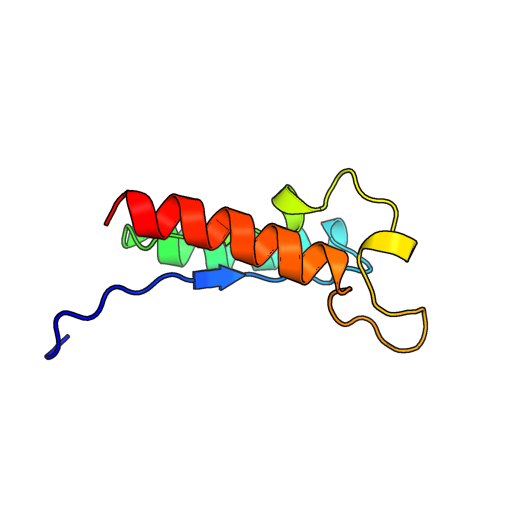 1.00 81.31 82 LEU A C 1
ATOM 670 O O . LEU A 1 82 ? -15.653 -7.865 13.717 1.00 81.31 82 LEU A O 1
#

Sequenc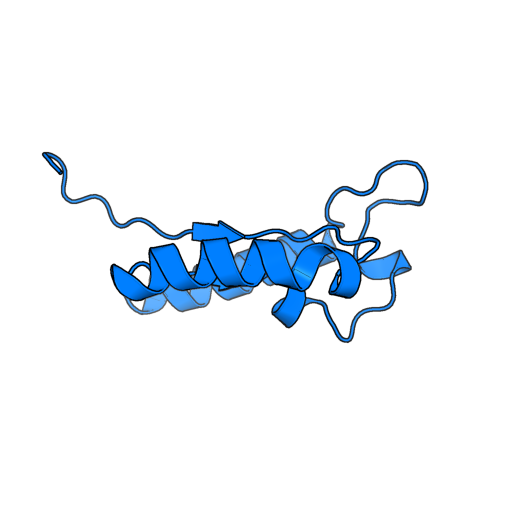e (82 aa):
KDHKIDLIVIVVPFLNDIEGSKKYIDIVKSYFQFYKIPVVDVGELVKDLPLKKRIVNEHDPHASVLVHRMIADALFDIFLKL

Secondary structure (DSSP, 8-state):
--S-----EEE---TT-HHHHHHHHHHHHHHHHHTT--EEEHHHHHTTS-HHHHEEETTEEEEPHHHHHHHHHHHHHHHTT-

Foldseek 3Di:
DPDPDQDAEEDDAQLQCLPVRVVVSCVVVVVCVVVVRHYHDLCVLCVPPDSPQQFPDPVGSDGDPNSVVSVVVVVVVVVVVD

Radius of gyration: 13.78 Å; chains: 1; bounding box: 35×24×35 Å

pLDDT: mean 95.13, std 7.28, range [51.41, 98.62]